Protein AF-A0A4U6BU32-F1 (afdb_monomer_lite)

pLDDT: mean 94.87, std 6.91, range [62.97, 98.81]

Organism: NCBI:txid211460

Radius of gyration: 16.05 Å; chains: 1; bounding box: 39×27×49 Å

Sequence (154 aa):
MRLGGFAHAVGSAEANTFDASLQVVLPKFLADNYGWWNFLNPHTYVGGMFNTGGRTSSVRAGLLWQIPFTERFFGEIFFGGAYHDGSKVGDATHNALGSRALFNVGGSIGYRFTPQWSVLVTFDHLSNGKEVFGTGFDRNVGINNYGAQVSYAF

Foldseek 3Di:
DKWKKKQKQPPDLQGPWMWIKDKDWADFPDDQDPDPCSLVGWIKMWIWIHIPVPAKIKTWIWTKGWADPDPFKIKIKTKTKMFIPFACCDDSRTFNQQDRIWIKIWMWIKTHPDPFKIKIWIWIKTHNCCPPPVNVGPGTSIMIITIMMMGGDD

InterPro domains:
  IPR018550 Lipid A 3-O-deacylase-related [PF09411] (70-152)

Secondary structure (DSSP, 8-state):
-EEEEEE-STTSTT-S-EEEEEEEEEEESS---SSGGGGGSPEEEEEEEEETTSS--EEEEEEEEEEESSSSEEEEEEEEEEEE-S-SS--SSS---SSSEEEEEEEEEEEESSSSEEEEEEEEEEE--HHHH----S----EEEEEEEEEE--

Structure (mmCIF, N/CA/C/O backbone):
data_AF-A0A4U6BU32-F1
#
_entry.id   AF-A0A4U6BU32-F1
#
loop_
_atom_site.group_PDB
_atom_site.id
_atom_site.type_symbol
_atom_site.label_atom_id
_atom_site.label_alt_id
_atom_site.label_comp_id
_atom_site.label_asym_id
_atom_site.label_entity_id
_atom_site.label_seq_id
_atom_site.pdbx_PDB_ins_code
_atom_site.Cartn_x
_atom_site.Cartn_y
_atom_site.Cartn_z
_atom_site.occupancy
_atom_site.B_iso_or_equiv
_atom_site.auth_seq_id
_atom_site.auth_comp_id
_atom_site.auth_asym_id
_atom_site.auth_atom_id
_atom_site.pdbx_PDB_model_num
ATOM 1 N N . MET A 1 1 ? -13.566 -6.211 6.002 1.00 96.50 1 MET A N 1
ATOM 2 C CA . MET A 1 1 ? -13.523 -5.899 4.553 1.00 96.50 1 MET A CA 1
ATOM 3 C C . MET A 1 1 ? -13.303 -4.406 4.374 1.00 96.50 1 MET A C 1
ATOM 5 O O . MET A 1 1 ? -13.770 -3.643 5.209 1.00 96.50 1 MET A O 1
ATOM 9 N N . ARG A 1 2 ? -12.593 -3.994 3.323 1.00 97.88 2 ARG A N 1
ATOM 10 C CA . ARG A 1 2 ? -12.322 -2.597 2.982 1.00 97.88 2 ARG A CA 1
ATOM 11 C C . ARG A 1 2 ? -12.531 -2.352 1.497 1.00 97.88 2 ARG A C 1
ATOM 13 O O . ARG A 1 2 ? -12.166 -3.197 0.680 1.00 97.88 2 ARG A O 1
ATOM 20 N N . LEU A 1 3 ? -13.096 -1.196 1.188 1.00 98.69 3 LEU A N 1
ATOM 21 C CA . LEU A 1 3 ? -13.333 -0.697 -0.161 1.00 98.69 3 LEU A CA 1
ATOM 22 C C . LEU A 1 3 ? -12.843 0.741 -0.236 1.00 98.69 3 LEU A C 1
ATOM 24 O O . LEU A 1 3 ? -13.068 1.502 0.706 1.00 98.69 3 LEU A O 1
ATOM 28 N N . GLY A 1 4 ? -12.211 1.132 -1.336 1.00 98.44 4 GLY A N 1
ATOM 29 C CA . GLY A 1 4 ? -11.704 2.491 -1.455 1.00 98.44 4 GLY A CA 1
ATOM 30 C C . GLY A 1 4 ? -11.358 2.941 -2.859 1.00 98.44 4 GLY A C 1
ATOM 31 O O . GLY A 1 4 ? -11.446 2.183 -3.823 1.00 98.44 4 GLY A O 1
ATOM 32 N N . GLY A 1 5 ? -10.974 4.212 -2.932 1.00 98.75 5 GLY A N 1
ATOM 33 C CA . GLY A 1 5 ? -10.548 4.896 -4.145 1.00 98.75 5 GLY A CA 1
ATOM 34 C C . GLY A 1 5 ? -9.223 5.615 -3.916 1.00 98.75 5 GLY A C 1
ATOM 35 O O . GLY A 1 5 ? -9.026 6.222 -2.859 1.00 98.75 5 GLY A O 1
ATOM 36 N N . PHE A 1 6 ? -8.320 5.534 -4.892 1.00 98.81 6 PHE A N 1
ATOM 37 C CA . PHE A 1 6 ? -6.967 6.084 -4.795 1.00 98.81 6 PHE A CA 1
ATOM 38 C C . PHE A 1 6 ? -6.610 6.902 -6.032 1.00 98.81 6 PHE A C 1
ATOM 40 O O . PHE A 1 6 ? -6.907 6.495 -7.150 1.00 98.81 6 PHE A O 1
ATOM 47 N N . ALA A 1 7 ? -5.942 8.037 -5.831 1.00 98.75 7 ALA A N 1
ATOM 48 C CA . ALA A 1 7 ? -5.168 8.692 -6.873 1.00 98.75 7 ALA A CA 1
ATOM 49 C C . ALA A 1 7 ? -3.946 7.820 -7.179 1.00 98.75 7 ALA A C 1
ATOM 51 O O . ALA A 1 7 ? -3.146 7.535 -6.280 1.00 98.75 7 ALA A O 1
ATOM 52 N N . HIS A 1 8 ? -3.841 7.387 -8.432 1.00 98.69 8 HIS A N 1
ATOM 53 C CA . HIS A 1 8 ? -2.866 6.398 -8.862 1.00 98.69 8 HIS A CA 1
ATOM 54 C C . HIS A 1 8 ? -1.518 7.036 -9.208 1.00 98.69 8 HIS A C 1
ATOM 56 O O . HIS A 1 8 ? -1.471 8.078 -9.868 1.00 98.69 8 HIS A O 1
ATOM 62 N N . ALA A 1 9 ? -0.434 6.378 -8.792 1.00 98.25 9 ALA A N 1
ATOM 63 C CA . ALA A 1 9 ? 0.943 6.638 -9.214 1.00 98.25 9 ALA A CA 1
ATOM 64 C C . ALA A 1 9 ? 1.333 8.131 -9.245 1.00 98.25 9 ALA A C 1
ATOM 66 O O . ALA A 1 9 ? 1.963 8.622 -10.190 1.00 98.25 9 ALA A O 1
ATOM 67 N N . VAL A 1 10 ? 0.943 8.867 -8.204 1.00 98.19 10 VAL A N 1
ATOM 68 C CA . VAL A 1 10 ? 1.100 10.320 -8.105 1.00 98.19 10 VAL A CA 1
ATOM 69 C C . VAL A 1 10 ? 2.569 10.708 -8.284 1.00 98.19 10 VAL A C 1
ATOM 71 O O . VAL A 1 10 ? 3.452 10.199 -7.594 1.00 98.19 10 VAL A O 1
ATOM 74 N N . GLY A 1 11 ? 2.817 11.628 -9.221 1.00 96.88 11 GLY A N 1
ATOM 75 C CA . GLY A 1 11 ? 4.158 12.122 -9.544 1.00 96.88 11 GLY A CA 1
ATOM 76 C C . GLY A 1 11 ? 4.949 11.265 -10.540 1.00 96.88 11 GLY A C 1
ATOM 77 O O . GLY A 1 11 ? 6.158 11.443 -10.647 1.00 96.88 11 GLY A O 1
ATOM 78 N N . SER A 1 12 ? 4.300 10.349 -11.265 1.00 96.94 12 SER A N 1
ATOM 79 C CA . SER A 1 12 ? 4.954 9.458 -12.235 1.00 96.94 12 SER A CA 1
ATOM 80 C C . SER A 1 12 ? 4.222 9.399 -13.585 1.00 96.94 12 SER A C 1
ATOM 82 O O . SER A 1 12 ? 3.229 10.100 -13.785 1.00 96.94 12 SER A O 1
ATOM 84 N N . ALA A 1 13 ? 4.703 8.570 -14.519 1.00 96.69 13 ALA A N 1
ATOM 85 C CA . ALA A 1 13 ? 4.132 8.450 -15.866 1.00 96.69 13 ALA A CA 1
ATOM 86 C C . ALA A 1 13 ? 2.692 7.900 -15.870 1.00 96.69 13 ALA A C 1
ATOM 88 O O . ALA A 1 13 ? 1.942 8.146 -16.811 1.00 96.69 13 ALA A O 1
ATOM 89 N N . GLU A 1 14 ? 2.298 7.189 -14.809 1.00 98.06 14 GLU A N 1
ATOM 90 C CA . GLU A 1 14 ? 0.961 6.598 -14.655 1.00 98.06 14 GLU A CA 1
ATOM 91 C C . GLU A 1 14 ? -0.046 7.520 -13.932 1.00 98.06 14 GLU A C 1
ATOM 93 O O . GLU A 1 14 ? -1.201 7.141 -13.721 1.00 98.06 14 GLU A O 1
ATOM 98 N N . ALA A 1 15 ? 0.365 8.741 -13.568 1.00 97.75 15 ALA A N 1
ATOM 99 C CA . ALA A 1 15 ? -0.476 9.711 -12.866 1.00 97.75 15 ALA A CA 1
ATOM 100 C C . ALA A 1 15 ? -1.739 10.124 -13.659 1.00 97.75 15 ALA A C 1
ATOM 102 O O . ALA A 1 15 ? -1.887 9.849 -14.850 1.00 97.75 15 ALA A O 1
ATOM 103 N N . ASN A 1 16 ? -2.646 10.850 -12.992 1.00 97.25 16 ASN A N 1
ATOM 104 C CA . ASN A 1 16 ? -3.947 11.300 -13.524 1.00 97.25 16 ASN A CA 1
ATOM 105 C C . ASN A 1 16 ? -4.931 10.163 -13.841 1.00 97.25 16 ASN A C 1
ATOM 107 O O . ASN A 1 16 ? -5.820 10.307 -14.680 1.00 97.25 16 ASN A O 1
ATOM 111 N N . THR A 1 17 ? -4.793 9.039 -13.144 1.00 98.06 17 THR A N 1
ATOM 112 C CA . THR A 1 17 ? -5.765 7.945 -13.145 1.00 98.06 17 THR A CA 1
ATOM 113 C C . THR A 1 17 ? -6.149 7.589 -11.709 1.00 98.06 17 THR A C 1
ATOM 115 O O . THR A 1 17 ? -5.580 8.124 -10.751 1.00 98.06 17 THR A O 1
ATOM 118 N N . PHE A 1 18 ? -7.148 6.723 -11.555 1.00 98.56 18 PHE A N 1
ATOM 119 C CA . PHE A 1 18 ? -7.655 6.312 -10.252 1.00 98.56 18 PHE A CA 1
ATOM 120 C C . PHE A 1 18 ? -7.691 4.796 -10.141 1.00 98.56 18 PHE A C 1
ATOM 122 O O . PHE A 1 18 ? -7.914 4.101 -11.133 1.00 98.56 18 PHE A O 1
ATOM 129 N N . ASP A 1 19 ? -7.543 4.304 -8.917 1.00 98.69 19 ASP A N 1
ATOM 130 C CA . ASP A 1 19 ? -7.721 2.894 -8.607 1.00 98.69 19 ASP A CA 1
ATOM 131 C C . ASP A 1 19 ? -8.966 2.668 -7.762 1.00 98.69 19 ASP A C 1
ATOM 133 O O . ASP A 1 19 ? -9.242 3.417 -6.820 1.00 98.69 19 ASP A O 1
ATOM 137 N N . ALA A 1 20 ? -9.660 1.570 -8.045 1.00 98.75 20 ALA A N 1
ATOM 138 C CA . ALA A 1 20 ? -10.587 0.951 -7.112 1.00 98.75 20 ALA A CA 1
ATOM 139 C C . ALA A 1 20 ? -9.830 -0.076 -6.256 1.00 98.75 20 ALA A C 1
ATOM 141 O O . ALA A 1 20 ? -9.129 -0.945 -6.784 1.00 98.75 20 ALA A O 1
ATOM 142 N N . SER A 1 21 ? -9.973 -0.005 -4.931 1.00 98.50 21 SER A N 1
ATOM 143 C CA . SER A 1 21 ? -9.374 -0.969 -4.006 1.00 98.50 21 SER A CA 1
ATOM 144 C C . SER A 1 21 ? -10.422 -1.873 -3.364 1.00 98.50 21 SER A C 1
ATOM 146 O O . SER A 1 21 ? -11.519 -1.449 -2.994 1.00 98.50 21 SER A O 1
ATOM 148 N N . LEU A 1 22 ? -10.039 -3.135 -3.185 1.00 98.44 22 LEU A N 1
ATOM 149 C CA . LEU A 1 22 ? -10.756 -4.111 -2.374 1.00 98.44 22 LEU A CA 1
ATOM 150 C C . LEU A 1 22 ? -9.734 -4.849 -1.513 1.00 98.44 22 LEU A C 1
ATOM 152 O O . LEU A 1 22 ? -8.747 -5.367 -2.034 1.00 98.44 22 LEU A O 1
ATOM 156 N N . GLN A 1 23 ? -9.969 -4.915 -0.206 1.00 98.12 23 GLN A N 1
ATOM 157 C CA . GLN A 1 23 ? -9.089 -5.611 0.730 1.00 98.12 23 GLN A CA 1
ATOM 158 C C . GLN A 1 23 ? -9.897 -6.353 1.797 1.00 98.12 23 GLN A C 1
ATOM 160 O O . GLN A 1 23 ? -10.867 -5.851 2.365 1.00 98.12 23 GLN A O 1
ATOM 165 N N . VAL A 1 24 ? -9.473 -7.567 2.109 1.00 98.06 24 VAL A N 1
ATOM 166 C CA . VAL A 1 24 ? -9.918 -8.328 3.270 1.00 98.06 24 VAL A CA 1
ATOM 167 C C . VAL A 1 24 ? -8.800 -8.272 4.298 1.00 98.06 24 VAL A C 1
ATOM 169 O O . VAL A 1 24 ? -7.652 -8.582 3.992 1.00 98.06 24 VAL A O 1
ATOM 172 N N . VAL A 1 25 ? -9.147 -7.853 5.512 1.00 96.88 25 VAL A N 1
ATOM 173 C CA . VAL A 1 25 ? -8.256 -7.865 6.673 1.00 96.88 25 VAL A CA 1
ATOM 174 C C . VAL A 1 25 ? -8.784 -8.929 7.616 1.00 96.88 25 VAL A C 1
ATOM 176 O O . VAL A 1 25 ? -9.965 -8.907 7.969 1.00 96.88 25 VAL A O 1
ATOM 179 N N . LEU A 1 26 ? -7.927 -9.882 7.951 1.00 93.88 26 LEU A N 1
ATOM 180 C CA . LEU A 1 26 ? -8.256 -11.022 8.792 1.00 93.88 26 LEU A CA 1
ATOM 181 C C . LEU A 1 26 ? -7.997 -10.693 10.269 1.00 93.88 26 LEU A C 1
ATOM 183 O O . LEU A 1 26 ? -7.295 -9.721 10.577 1.00 93.88 26 LEU A O 1
ATOM 187 N N . PRO A 1 27 ? -8.554 -11.483 11.203 1.00 89.44 27 PRO A N 1
ATOM 188 C CA . PRO A 1 27 ? -8.202 -11.389 12.613 1.00 89.44 27 PRO A CA 1
ATOM 189 C C . PRO A 1 27 ? -6.693 -11.535 12.835 1.00 89.44 27 PRO A C 1
ATOM 191 O O . PRO A 1 27 ? -5.960 -12.050 11.987 1.00 89.44 27 PRO A O 1
ATOM 194 N N . LYS A 1 28 ? -6.229 -11.079 13.997 1.00 85.25 28 LYS A N 1
ATOM 195 C CA . LYS A 1 28 ? -4.835 -11.256 14.399 1.00 85.25 28 LYS A CA 1
ATOM 196 C C . LYS A 1 28 ? -4.485 -12.740 14.507 1.00 85.25 28 LYS A C 1
ATOM 198 O O . LYS A 1 28 ? -5.341 -13.558 14.839 1.00 85.25 28 LYS A O 1
ATOM 203 N N . PHE A 1 29 ? -3.219 -13.074 14.260 1.00 74.88 29 PHE A N 1
ATOM 204 C CA . PHE A 1 29 ? -2.738 -14.457 14.349 1.00 74.88 29 PHE A CA 1
ATOM 205 C C . PHE A 1 29 ? -2.831 -15.031 15.758 1.00 74.88 29 PHE A C 1
ATOM 207 O O . PHE A 1 29 ? -3.221 -16.182 15.938 1.00 74.88 29 PHE A O 1
ATOM 214 N N . LEU A 1 30 ? -2.419 -14.238 16.746 1.00 75.38 30 LEU A N 1
ATOM 215 C CA . LEU A 1 30 ? -2.483 -14.624 18.147 1.00 75.38 30 LEU A CA 1
ATOM 216 C C . LEU A 1 30 ? -3.769 -14.067 18.751 1.00 75.38 30 LEU A C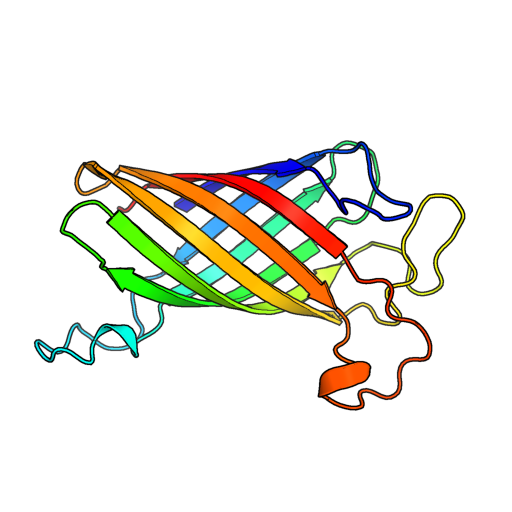 1
ATOM 218 O O . LEU A 1 30 ? -4.161 -12.939 18.433 1.00 75.38 30 LEU A O 1
ATOM 222 N N . ALA A 1 31 ? -4.397 -14.842 19.638 1.00 70.62 31 ALA A N 1
ATOM 223 C CA . ALA A 1 31 ? -5.468 -14.333 20.485 1.00 70.62 31 ALA A CA 1
ATOM 224 C C . ALA A 1 31 ? -4.982 -13.078 21.225 1.00 70.62 31 ALA A C 1
ATOM 226 O O . ALA A 1 31 ? -3.793 -12.955 21.532 1.00 70.62 31 ALA A O 1
ATOM 227 N N . ASP A 1 32 ? -5.888 -12.129 21.467 1.00 68.75 32 ASP A N 1
ATOM 228 C CA . ASP A 1 32 ? -5.523 -10.880 22.125 1.00 68.75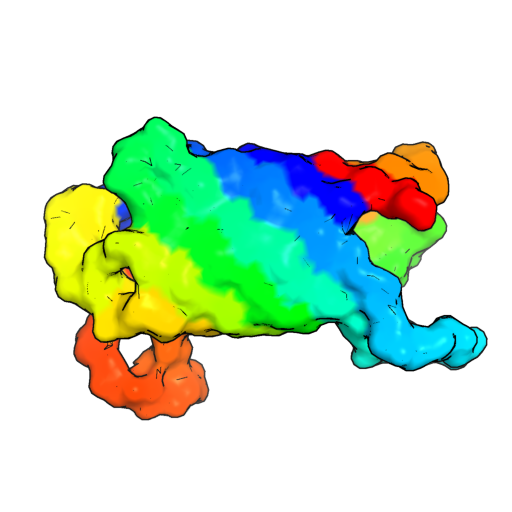 32 ASP A CA 1
ATOM 229 C C . ASP A 1 32 ? -4.890 -11.174 23.492 1.00 68.75 32 ASP A C 1
ATOM 231 O O . ASP A 1 32 ? -5.529 -11.675 24.416 1.00 68.75 32 ASP A O 1
ATOM 235 N N . ASN A 1 33 ? -3.611 -10.831 23.616 1.00 62.97 33 ASN A N 1
ATOM 236 C CA . ASN A 1 33 ? -2.928 -10.801 24.895 1.00 62.97 33 ASN A CA 1
ATOM 237 C C . ASN A 1 33 ? -3.189 -9.417 25.503 1.00 62.97 33 ASN A C 1
ATOM 239 O O . ASN A 1 33 ? -2.917 -8.405 24.857 1.00 62.97 33 ASN A O 1
ATOM 243 N N . TYR A 1 34 ? -3.675 -9.347 26.744 1.00 64.31 34 TYR A N 1
ATOM 244 C CA . TYR A 1 34 ? -4.029 -8.097 27.449 1.00 64.31 34 TYR A CA 1
ATOM 245 C C . TYR A 1 34 ? -2.834 -7.170 27.787 1.00 64.31 34 TYR A C 1
ATOM 247 O O . TYR A 1 34 ? -2.939 -6.295 28.643 1.00 64.31 34 TYR A O 1
ATOM 255 N N . GLY A 1 35 ? -1.678 -7.352 27.145 1.00 73.75 35 GLY A N 1
ATOM 256 C CA . GLY A 1 35 ? -0.496 -6.514 27.325 1.00 73.75 35 GLY A CA 1
ATOM 257 C C . GLY A 1 35 ? -0.493 -5.296 26.400 1.00 73.75 35 GLY A C 1
ATOM 258 O O . GLY A 1 35 ? -1.010 -5.329 25.285 1.00 73.75 35 GLY A O 1
ATOM 259 N N . TRP A 1 36 ? 0.177 -4.227 26.827 1.00 75.12 36 TRP A N 1
ATOM 260 C CA . TRP A 1 36 ? 0.338 -2.993 26.048 1.00 75.12 36 TRP A CA 1
ATOM 261 C C . TRP A 1 36 ? 1.082 -3.182 24.712 1.00 75.12 36 TRP A C 1
ATOM 263 O O . TRP A 1 36 ? 0.977 -2.346 23.823 1.00 75.12 36 TRP A O 1
ATOM 273 N N . TRP A 1 37 ? 1.782 -4.306 24.539 1.00 78.12 37 TRP A N 1
ATOM 274 C CA . TRP A 1 37 ? 2.478 -4.706 23.314 1.00 78.12 37 TRP A CA 1
ATOM 275 C C . TRP A 1 37 ? 1.587 -5.367 22.257 1.00 78.12 37 TRP A C 1
ATOM 277 O O . TRP A 1 37 ? 2.090 -5.798 21.223 1.00 78.12 37 TRP A O 1
ATOM 287 N N . ASN A 1 38 ? 0.275 -5.485 22.483 1.00 81.12 38 ASN A N 1
ATOM 288 C CA . ASN A 1 38 ? -0.633 -6.164 21.550 1.00 81.12 38 ASN A CA 1
ATOM 289 C C . ASN A 1 38 ? -0.665 -5.515 20.148 1.00 81.12 38 ASN A C 1
ATOM 291 O O . ASN A 1 38 ? -1.083 -6.145 19.180 1.00 81.12 38 ASN A O 1
ATOM 295 N N . PHE A 1 39 ? -0.182 -4.276 20.013 1.00 77.75 39 PHE A N 1
ATOM 296 C CA . PHE A 1 39 ? 0.023 -3.642 18.711 1.00 77.75 39 PHE A CA 1
ATOM 297 C C . PHE A 1 39 ? 1.087 -4.344 17.855 1.00 77.75 39 PHE A C 1
ATOM 299 O O . PHE A 1 39 ? 1.077 -4.123 16.655 1.00 77.75 39 PHE A O 1
ATOM 306 N N . LEU A 1 40 ? 1.979 -5.173 18.425 1.00 83.94 40 LEU A N 1
ATOM 307 C CA . LEU A 1 40 ? 2.972 -5.976 17.693 1.00 83.94 40 LEU A CA 1
ATOM 308 C C . LEU A 1 40 ? 2.367 -7.211 17.014 1.00 83.94 40 LEU A C 1
ATOM 310 O O . LEU A 1 40 ? 3.033 -7.812 16.175 1.00 83.94 40 LEU A O 1
ATOM 314 N N . ASN A 1 41 ? 1.137 -7.595 17.369 1.00 89.62 41 ASN A N 1
ATOM 315 C CA . ASN A 1 41 ? 0.417 -8.734 16.804 1.00 89.62 41 ASN A CA 1
ATOM 316 C C . ASN A 1 41 ? -0.328 -8.285 15.532 1.00 89.62 41 ASN A C 1
ATOM 318 O O . ASN A 1 41 ? -1.356 -7.606 15.645 1.00 89.62 41 ASN A O 1
ATOM 322 N N . PRO A 1 42 ? 0.190 -8.595 14.327 1.00 93.69 42 PRO A N 1
ATOM 323 C CA . PRO A 1 42 ? -0.359 -8.048 13.102 1.00 93.69 42 PRO A CA 1
ATOM 324 C C . PRO A 1 42 ? -1.643 -8.760 12.692 1.00 93.69 42 PRO A C 1
ATOM 326 O O . PRO A 1 42 ? -1.856 -9.948 12.946 1.00 93.69 42 PRO A O 1
ATOM 329 N N . HIS A 1 43 ? -2.451 -8.027 11.945 1.00 94.25 43 HIS A N 1
ATOM 330 C CA . HIS A 1 43 ? -3.445 -8.599 11.060 1.00 94.25 43 HIS A CA 1
ATOM 331 C C . HIS A 1 43 ? -2.771 -9.064 9.770 1.00 94.25 43 HIS A C 1
ATOM 333 O O . HIS A 1 43 ? -1.796 -8.463 9.312 1.00 94.25 43 HIS A O 1
ATOM 339 N N . THR A 1 44 ? -3.327 -10.093 9.142 1.00 95.50 44 THR A N 1
ATOM 340 C CA . THR A 1 44 ? -3.048 -10.361 7.729 1.00 95.50 44 THR A CA 1
ATOM 341 C C . THR A 1 44 ? -4.041 -9.634 6.854 1.00 95.50 44 THR A C 1
ATOM 343 O O . THR A 1 44 ? -5.205 -9.455 7.220 1.00 95.50 44 THR A O 1
ATOM 346 N N . TYR A 1 45 ? -3.593 -9.241 5.670 1.00 97.06 45 TYR A N 1
ATOM 347 C CA . TYR A 1 45 ? -4.489 -8.754 4.639 1.00 97.06 45 TYR A CA 1
ATOM 348 C C . TYR A 1 45 ? -4.215 -9.432 3.303 1.00 97.06 45 TYR A C 1
ATOM 350 O O . TYR A 1 45 ? -3.094 -9.841 2.999 1.00 97.06 45 TYR A O 1
ATOM 358 N N . VAL A 1 46 ? -5.261 -9.482 2.488 1.00 98.31 46 VAL A N 1
ATOM 359 C CA . VAL A 1 46 ? -5.207 -9.805 1.065 1.00 98.31 46 VAL A CA 1
ATOM 360 C C . VAL A 1 46 ? -6.129 -8.846 0.328 1.00 98.31 46 VAL A C 1
ATOM 362 O O . VAL A 1 46 ? -7.207 -8.511 0.813 1.00 98.31 46 VAL A O 1
ATOM 365 N N . GLY A 1 47 ? -5.713 -8.352 -0.826 1.00 97.94 47 GLY A N 1
ATOM 366 C CA . GLY A 1 47 ? -6.512 -7.407 -1.586 1.00 97.94 47 GLY A CA 1
ATOM 367 C C . GLY A 1 47 ? -5.920 -7.088 -2.941 1.00 97.94 47 GLY A C 1
ATOM 368 O O . GLY A 1 47 ? -4.962 -7.712 -3.387 1.00 97.94 47 GLY A O 1
ATOM 369 N N . GLY A 1 48 ? -6.489 -6.081 -3.583 1.00 98.06 48 GLY A N 1
ATOM 370 C CA . GLY A 1 48 ? -6.026 -5.583 -4.864 1.00 98.06 48 GLY A CA 1
ATOM 371 C C . GLY A 1 48 ? -6.229 -4.086 -5.017 1.00 98.06 48 GLY A C 1
ATOM 372 O O . GLY A 1 48 ? -6.822 -3.413 -4.164 1.00 98.06 48 GLY A O 1
ATOM 373 N N . MET A 1 49 ? -5.667 -3.575 -6.097 1.00 98.31 49 MET A N 1
ATOM 374 C CA . MET A 1 49 ? -5.789 -2.208 -6.568 1.00 98.31 49 MET A CA 1
ATOM 375 C C . MET A 1 49 ? -5.921 -2.280 -8.077 1.00 98.31 49 MET A C 1
ATOM 377 O O . MET A 1 49 ? -5.019 -2.780 -8.748 1.00 98.31 49 MET A O 1
ATOM 381 N N . PHE A 1 50 ? -7.072 -1.865 -8.580 1.00 98.62 50 PHE A N 1
ATOM 382 C CA . PHE A 1 50 ? -7.449 -2.052 -9.969 1.00 98.62 50 PHE A CA 1
ATOM 383 C C . PHE A 1 50 ? -7.595 -0.684 -10.607 1.00 98.62 50 PHE A C 1
ATOM 385 O O . PHE A 1 50 ? -8.499 0.076 -10.248 1.00 98.62 50 PHE A O 1
ATOM 392 N N . ASN A 1 51 ? -6.684 -0.371 -11.520 1.00 98.62 51 ASN A N 1
ATOM 393 C CA . ASN A 1 51 ? -6.669 0.922 -12.168 1.00 98.62 51 ASN A CA 1
ATOM 394 C C . ASN A 1 51 ? -7.810 1.035 -13.177 1.00 98.62 51 ASN A C 1
ATOM 396 O O . ASN A 1 51 ? -8.015 0.156 -14.014 1.00 98.62 51 ASN A O 1
ATOM 400 N N . THR A 1 52 ? -8.544 2.142 -13.132 1.00 98.19 52 THR A N 1
ATOM 401 C CA . THR A 1 52 ? -9.692 2.372 -14.020 1.00 98.19 52 THR A CA 1
ATOM 402 C C . THR A 1 52 ? -9.310 3.050 -15.337 1.00 98.19 52 THR A C 1
ATOM 404 O O . THR A 1 52 ? -10.152 3.185 -16.219 1.00 98.19 52 THR A O 1
ATOM 407 N N . GLY A 1 53 ? -8.065 3.512 -15.474 1.00 97.50 53 GLY A N 1
ATOM 408 C CA . GLY A 1 53 ? -7.526 4.206 -16.647 1.00 97.50 53 GLY A CA 1
ATOM 409 C C . GLY A 1 53 ? -6.608 3.350 -17.526 1.00 97.50 53 GLY A C 1
ATOM 410 O O . GLY A 1 53 ? -5.928 3.902 -18.388 1.00 97.50 53 GLY A O 1
ATOM 411 N N . GLY A 1 54 ? -6.560 2.030 -17.308 1.00 97.12 54 GLY A N 1
ATOM 412 C CA . GLY A 1 54 ? -5.709 1.107 -18.069 1.00 97.12 54 GLY A CA 1
ATOM 413 C C . GLY A 1 54 ? -4.225 1.145 -17.688 1.00 97.12 54 GLY A C 1
ATOM 414 O O . GLY A 1 54 ? -3.386 0.774 -18.504 1.00 97.12 54 GLY A O 1
ATOM 415 N N . ARG A 1 55 ? -3.906 1.626 -16.480 1.00 98.25 55 ARG A N 1
ATOM 416 C CA . ARG A 1 55 ? -2.564 1.607 -15.876 1.00 98.25 55 ARG A CA 1
ATOM 417 C C . ARG A 1 55 ? -2.364 0.365 -15.011 1.00 98.25 55 ARG A C 1
ATOM 419 O O . ARG A 1 55 ? -3.177 -0.559 -15.037 1.00 98.25 55 ARG A O 1
ATOM 426 N N . THR A 1 56 ? -1.273 0.339 -14.256 1.00 98.69 56 THR A N 1
ATOM 427 C CA . THR A 1 56 ? -0.874 -0.806 -13.444 1.00 98.69 56 THR A CA 1
ATOM 428 C C . THR A 1 56 ? -1.940 -1.174 -12.417 1.00 98.69 56 THR A C 1
ATOM 430 O O . THR A 1 56 ? -2.252 -0.410 -11.506 1.00 98.69 56 THR A O 1
ATOM 433 N N . SER A 1 57 ? -2.427 -2.406 -12.507 1.00 98.81 57 SER A N 1
ATOM 434 C CA . SER A 1 57 ? -3.226 -3.065 -11.482 1.00 98.81 57 SER A CA 1
ATOM 435 C C . SER A 1 57 ? -2.386 -4.086 -10.721 1.00 98.81 57 SER A C 1
ATOM 437 O O . SER A 1 57 ? -1.425 -4.661 -11.239 1.00 98.81 57 SER A O 1
ATOM 439 N N . SER A 1 58 ? -2.737 -4.326 -9.460 1.00 98.75 58 SER A N 1
ATOM 440 C CA . SER A 1 58 ? -1.997 -5.245 -8.596 1.00 98.75 58 SER A CA 1
ATOM 441 C C . SER A 1 58 ? -2.888 -6.012 -7.632 1.00 98.75 58 SER A C 1
ATOM 443 O O . SER A 1 58 ? -3.915 -5.522 -7.162 1.00 98.75 58 SER A O 1
ATOM 445 N N . VAL A 1 59 ? -2.446 -7.220 -7.296 1.00 98.75 59 VAL A N 1
ATOM 446 C CA . VAL A 1 59 ? -2.906 -7.971 -6.126 1.00 98.75 59 VAL A CA 1
ATOM 447 C C . VAL A 1 59 ? -1.817 -7.940 -5.064 1.00 98.75 59 VAL A C 1
ATOM 449 O O . VAL A 1 59 ? -0.632 -7.910 -5.390 1.00 98.75 59 VAL A O 1
ATOM 452 N N . ARG A 1 60 ? -2.209 -7.924 -3.793 1.00 98.19 60 ARG A N 1
ATOM 453 C CA . ARG A 1 60 ? -1.318 -7.695 -2.653 1.00 98.19 60 ARG A CA 1
ATOM 454 C C . ARG A 1 60 ? -1.735 -8.509 -1.443 1.00 98.19 60 ARG A C 1
ATOM 456 O O . ARG A 1 60 ? -2.924 -8.708 -1.194 1.00 98.19 60 ARG A O 1
ATOM 463 N N . ALA A 1 61 ? -0.747 -8.945 -0.679 1.00 98.50 61 ALA A N 1
ATOM 464 C CA . ALA A 1 61 ? -0.951 -9.618 0.590 1.00 98.50 61 ALA A CA 1
ATOM 465 C C . ALA A 1 61 ? 0.210 -9.325 1.536 1.00 98.50 61 ALA A C 1
ATOM 467 O O . ALA A 1 61 ? 1.353 -9.147 1.107 1.00 98.50 61 ALA A O 1
ATOM 468 N N . GLY A 1 62 ? -0.074 -9.297 2.832 1.00 97.75 62 GLY A N 1
ATOM 469 C CA . GLY A 1 62 ? 0.949 -8.996 3.818 1.00 97.75 62 GLY A CA 1
ATOM 470 C C . GLY A 1 62 ? 0.416 -8.852 5.227 1.00 97.75 62 GLY A C 1
ATOM 471 O O . GLY A 1 62 ? -0.650 -9.365 5.577 1.00 97.75 62 GLY A O 1
ATOM 472 N N . LEU A 1 63 ? 1.202 -8.141 6.024 1.00 97.25 63 LEU A N 1
ATOM 473 C CA . LEU A 1 63 ? 0.953 -7.867 7.425 1.00 97.25 63 LEU A CA 1
ATOM 474 C C . LEU A 1 63 ? 0.604 -6.398 7.624 1.00 97.25 63 LEU A C 1
ATOM 476 O O . LEU A 1 63 ? 1.123 -5.518 6.934 1.00 97.25 63 LEU A O 1
ATOM 480 N N . LEU A 1 64 ? -0.275 -6.152 8.585 1.00 96.19 64 LEU A N 1
ATOM 481 C CA . LEU A 1 64 ? -0.738 -4.831 8.970 1.00 96.19 64 LEU A CA 1
ATOM 482 C C . LEU A 1 64 ? -0.757 -4.722 10.492 1.00 96.19 64 LEU A C 1
ATOM 484 O O . LEU A 1 64 ? -1.353 -5.554 11.176 1.00 96.19 64 LEU A O 1
ATOM 488 N N . TRP A 1 65 ? -0.142 -3.669 11.019 1.00 95.25 65 TRP A N 1
ATOM 489 C CA . TRP A 1 65 ? -0.146 -3.352 12.442 1.00 95.25 65 TRP A CA 1
ATOM 490 C C . TRP A 1 65 ? -1.042 -2.147 12.681 1.00 95.25 65 TRP A C 1
ATOM 492 O O . TRP A 1 65 ? -0.834 -1.090 12.087 1.00 95.25 65 TRP A O 1
ATOM 502 N N . GLN A 1 66 ? -2.032 -2.314 13.557 1.00 92.50 66 GLN A N 1
ATOM 503 C CA . GLN A 1 66 ? -2.961 -1.257 13.940 1.00 92.50 66 GLN A CA 1
ATOM 504 C C . GLN A 1 66 ? -2.553 -0.692 15.302 1.00 92.50 66 GLN A C 1
ATOM 506 O O . GLN A 1 66 ? -2.508 -1.412 16.300 1.00 92.50 66 GLN A O 1
ATOM 511 N N . ILE A 1 67 ? -2.282 0.606 15.339 1.00 92.81 67 ILE A N 1
ATOM 512 C CA . ILE A 1 67 ? -1.757 1.321 16.500 1.00 92.81 67 ILE A CA 1
ATOM 513 C C . ILE A 1 67 ? -2.853 2.276 16.987 1.00 92.81 67 ILE A C 1
ATOM 515 O O . ILE A 1 67 ? -3.100 3.297 16.342 1.00 92.81 67 ILE A O 1
ATOM 519 N N . PRO A 1 68 ? -3.569 1.958 18.079 1.00 92.00 68 PRO A N 1
ATOM 520 C CA . PRO A 1 68 ? -4.605 2.843 18.596 1.00 92.00 68 PRO A CA 1
ATOM 521 C C . PRO A 1 68 ? -3.978 4.099 19.215 1.00 92.00 68 PRO A C 1
ATOM 523 O O . PRO A 1 68 ? -3.049 4.006 20.013 1.00 92.00 68 PRO A O 1
ATOM 526 N N . PHE A 1 69 ? -4.511 5.271 18.871 1.00 92.75 69 PHE A N 1
ATOM 527 C CA . PHE A 1 69 ? -4.185 6.538 19.537 1.00 92.75 69 PHE A CA 1
ATOM 528 C C . PHE A 1 69 ? -5.240 6.877 20.592 1.00 92.75 69 PHE A C 1
ATOM 530 O O . PHE A 1 69 ? -4.920 7.353 21.677 1.00 92.75 69 PHE A O 1
ATOM 537 N N . THR A 1 70 ? -6.507 6.612 20.266 1.00 93.12 70 THR A N 1
ATOM 538 C CA . THR A 1 70 ? -7.668 6.719 21.158 1.00 93.12 70 THR A CA 1
ATOM 539 C C . THR A 1 70 ? -8.637 5.569 20.866 1.00 93.12 70 THR A C 1
ATOM 541 O O . THR A 1 70 ? -8.370 4.716 20.021 1.00 93.12 70 THR A O 1
ATOM 544 N N . GLU A 1 71 ? -9.807 5.550 21.509 1.00 90.81 71 GLU A N 1
ATOM 545 C CA . GLU A 1 71 ? -10.866 4.579 21.191 1.00 90.81 71 GLU A CA 1
ATOM 546 C C . GLU A 1 71 ? -11.370 4.683 19.738 1.00 90.81 71 GLU A C 1
ATOM 548 O O . GLU A 1 71 ? -11.857 3.700 19.166 1.00 90.81 71 GLU A O 1
ATOM 553 N N . ARG A 1 72 ? -11.246 5.871 19.124 1.00 95.75 72 ARG A N 1
ATOM 554 C CA . ARG A 1 72 ? -11.740 6.144 17.766 1.00 95.75 72 ARG A CA 1
ATOM 555 C C . ARG A 1 72 ? -10.643 6.357 16.733 1.00 95.75 72 ARG A C 1
ATOM 557 O O . ARG A 1 72 ? -10.846 5.988 15.581 1.00 95.75 72 ARG A O 1
ATOM 564 N N . PHE A 1 73 ? -9.510 6.939 17.11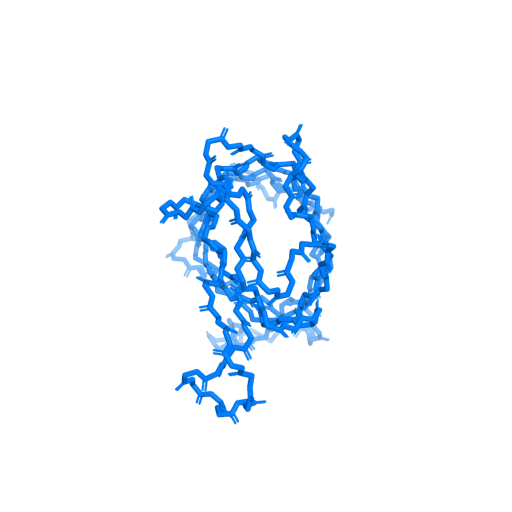4 1.00 97.38 73 PHE A N 1
ATOM 565 C CA . PHE A 1 73 ? -8.405 7.220 16.197 1.00 97.38 73 PHE A CA 1
ATOM 566 C C . PHE A 1 73 ? -7.326 6.148 16.281 1.00 97.38 73 PHE A C 1
ATOM 568 O O . PHE A 1 73 ? -6.919 5.746 17.372 1.00 97.38 73 PHE A O 1
ATOM 575 N N . PHE A 1 74 ? -6.830 5.726 15.124 1.00 96.06 74 PHE A N 1
ATOM 576 C CA . PHE A 1 74 ? -5.751 4.753 15.022 1.00 96.06 74 PHE A CA 1
ATOM 577 C C . PHE A 1 74 ? -4.871 5.034 13.804 1.00 96.06 74 PHE A C 1
ATOM 579 O O . PHE A 1 74 ? -5.317 5.620 12.818 1.00 96.06 74 PHE A O 1
ATOM 586 N N . GLY A 1 75 ? -3.617 4.609 13.883 1.00 97.19 75 GLY A N 1
ATOM 587 C CA . GLY A 1 75 ? -2.703 4.534 12.754 1.00 97.19 75 GLY A CA 1
ATOM 588 C C . GLY A 1 75 ? -2.543 3.097 12.283 1.00 97.19 75 GLY A C 1
ATOM 589 O O . GLY A 1 75 ? -2.737 2.153 13.050 1.00 97.19 75 GLY A O 1
ATOM 590 N N . GLU A 1 76 ? -2.155 2.931 11.027 1.00 97.19 76 GLU A N 1
ATOM 591 C CA . GLU A 1 76 ? -1.746 1.646 10.479 1.00 97.19 76 GLU A CA 1
ATOM 592 C C . GLU A 1 76 ? -0.429 1.783 9.743 1.00 97.19 76 GLU A C 1
ATOM 594 O O . GLU A 1 76 ? -0.204 2.767 9.040 1.00 97.19 76 GLU A O 1
ATOM 599 N N . ILE A 1 77 ? 0.398 0.755 9.860 1.00 98.00 77 ILE A N 1
ATOM 600 C CA . ILE A 1 77 ? 1.496 0.502 8.935 1.00 98.00 77 ILE A CA 1
ATOM 601 C C . ILE A 1 77 ? 1.315 -0.890 8.354 1.00 98.00 77 ILE A C 1
ATOM 603 O O . ILE A 1 77 ? 0.825 -1.797 9.035 1.00 98.00 77 ILE A O 1
ATOM 607 N N . PHE A 1 78 ? 1.704 -1.069 7.101 1.00 97.88 78 PHE A N 1
ATOM 608 C CA . PHE A 1 78 ? 1.646 -2.370 6.455 1.00 97.88 78 PHE A CA 1
ATOM 609 C C . PHE A 1 78 ? 2.889 -2.640 5.623 1.00 97.88 78 PHE A C 1
ATOM 611 O O . PHE A 1 78 ? 3.513 -1.732 5.072 1.00 97.88 78 PHE A O 1
ATOM 618 N N . PHE A 1 79 ? 3.230 -3.921 5.557 1.00 97.81 79 PHE A N 1
ATOM 619 C CA . PHE A 1 79 ? 4.333 -4.449 4.772 1.00 97.81 79 PHE A CA 1
ATOM 620 C C . PHE A 1 79 ? 3.915 -5.790 4.171 1.00 97.81 79 PHE A C 1
ATOM 622 O O . PHE A 1 79 ? 3.347 -6.644 4.855 1.00 97.81 79 PHE A O 1
ATOM 629 N N . GLY A 1 80 ? 4.200 -5.992 2.893 1.00 97.81 80 GLY A N 1
ATOM 630 C CA . GLY A 1 80 ? 3.817 -7.197 2.179 1.00 97.81 80 GLY A CA 1
ATOM 631 C C . GLY A 1 80 ? 4.449 -7.303 0.803 1.00 97.81 80 GLY A C 1
ATOM 632 O O . GLY A 1 80 ? 5.398 -6.594 0.468 1.00 97.81 80 GLY A O 1
ATOM 633 N N . GLY A 1 81 ? 3.888 -8.203 0.007 1.00 98.44 81 GLY A N 1
ATOM 634 C CA . GLY A 1 81 ? 4.221 -8.373 -1.398 1.00 98.44 81 GLY A CA 1
ATOM 635 C C . GLY A 1 81 ? 3.039 -8.015 -2.289 1.00 98.44 81 GLY A C 1
ATOM 636 O O . GLY A 1 81 ? 1.877 -8.151 -1.898 1.00 98.44 81 GLY A O 1
ATOM 637 N N . ALA A 1 82 ? 3.346 -7.596 -3.509 1.00 98.69 82 ALA A N 1
ATOM 638 C CA . ALA A 1 82 ? 2.381 -7.374 -4.568 1.00 98.69 82 ALA A CA 1
ATOM 639 C C . ALA A 1 82 ? 2.831 -8.038 -5.868 1.00 98.69 82 ALA A C 1
ATOM 641 O O . ALA A 1 82 ? 4.026 -8.161 -6.137 1.00 98.69 82 ALA A O 1
ATOM 642 N N . TYR A 1 83 ? 1.862 -8.427 -6.688 1.00 98.75 83 TYR A N 1
ATOM 643 C CA . TYR A 1 83 ? 2.063 -8.881 -8.057 1.00 98.75 83 TYR A CA 1
ATOM 644 C C . TYR A 1 83 ? 1.218 -8.018 -8.992 1.00 98.75 83 TYR A C 1
ATOM 646 O O . TYR A 1 83 ? 0.039 -7.798 -8.707 1.00 98.75 83 TYR A O 1
ATOM 654 N N . HIS A 1 84 ? 1.805 -7.517 -10.080 1.00 98.75 84 HIS A N 1
ATOM 655 C CA . HIS A 1 84 ? 1.159 -6.519 -10.937 1.00 98.75 84 HIS A CA 1
ATOM 656 C C . HIS A 1 84 ? 1.282 -6.810 -12.439 1.00 98.75 84 HIS A C 1
ATOM 658 O O . HIS A 1 84 ? 2.189 -7.511 -12.906 1.00 98.75 84 HIS A O 1
ATOM 664 N N . ASP A 1 85 ? 0.386 -6.205 -13.214 1.00 98.56 85 ASP A N 1
ATOM 665 C CA . ASP A 1 85 ? 0.337 -6.298 -14.679 1.00 98.56 85 ASP A CA 1
ATOM 666 C C . ASP A 1 85 ? 1.056 -5.142 -15.414 1.00 98.56 85 ASP A C 1
ATOM 668 O O . ASP A 1 85 ? 1.391 -5.290 -16.588 1.00 98.56 85 ASP A O 1
ATOM 672 N N . GLY A 1 86 ? 1.446 -4.081 -14.698 1.00 98.00 86 GLY A N 1
ATOM 673 C CA . GLY A 1 86 ? 2.225 -2.925 -15.183 1.00 98.00 86 GLY A CA 1
ATOM 674 C C . GLY A 1 86 ? 3.559 -3.200 -15.895 1.00 98.00 86 GLY A C 1
ATOM 675 O O . GLY A 1 86 ? 4.042 -4.329 -15.968 1.00 98.00 86 GLY A O 1
ATOM 676 N N . SER A 1 87 ? 4.219 -2.166 -16.419 1.00 98.00 87 SER A N 1
ATOM 677 C CA . SER A 1 87 ? 5.450 -2.353 -17.203 1.00 98.00 87 SER A CA 1
ATOM 678 C C . SER A 1 87 ? 6.687 -2.627 -16.336 1.00 98.00 87 SER A C 1
ATOM 680 O O . SER A 1 87 ? 6.929 -1.986 -15.319 1.00 98.00 87 SER A O 1
ATOM 682 N N . LYS A 1 88 ? 7.542 -3.565 -16.765 1.00 97.44 88 LYS A N 1
ATOM 683 C CA . LYS A 1 88 ? 8.860 -3.780 -16.131 1.00 97.44 88 LYS A CA 1
ATOM 684 C C . LYS A 1 88 ? 9.915 -2.791 -16.624 1.00 97.44 88 LYS A C 1
ATOM 686 O O . LYS A 1 88 ? 10.831 -2.451 -15.883 1.00 97.44 88 LYS A O 1
ATOM 691 N N . VAL A 1 89 ? 9.804 -2.359 -17.877 1.00 97.19 89 VAL A N 1
ATOM 692 C CA . VAL A 1 89 ? 10.798 -1.502 -18.545 1.00 97.19 89 VAL A CA 1
ATOM 693 C C . VAL A 1 89 ? 10.362 -0.039 -18.616 1.00 97.19 89 VAL A C 1
ATOM 695 O O . VAL A 1 89 ? 11.219 0.831 -18.735 1.00 97.19 89 VAL A O 1
ATOM 698 N N . GLY A 1 90 ? 9.061 0.217 -18.463 1.00 97.31 90 GLY A N 1
ATOM 699 C CA . GLY A 1 90 ? 8.439 1.531 -18.589 1.00 97.31 90 GLY A CA 1
ATOM 700 C C . GLY A 1 90 ? 8.206 1.953 -20.038 1.00 97.31 90 GLY A C 1
ATOM 701 O O . GLY A 1 90 ? 8.788 1.397 -20.969 1.00 97.31 90 GLY A O 1
ATOM 702 N N . ASP A 1 91 ? 7.332 2.936 -20.213 1.00 96.12 91 ASP A N 1
ATOM 703 C CA . ASP A 1 91 ? 7.092 3.653 -21.466 1.00 96.12 91 ASP A CA 1
ATOM 704 C C . ASP A 1 91 ? 6.573 5.071 -21.156 1.00 96.12 91 ASP A C 1
ATOM 706 O O . ASP A 1 91 ? 6.621 5.516 -20.011 1.00 96.12 91 ASP A O 1
ATOM 710 N N . ALA A 1 92 ? 6.092 5.806 -22.162 1.00 96.50 92 ALA A N 1
ATOM 711 C CA . ALA A 1 92 ? 5.572 7.166 -21.979 1.00 96.50 92 ALA A CA 1
ATOM 712 C C . ALA A 1 92 ? 4.386 7.257 -20.999 1.00 96.50 92 ALA A C 1
ATOM 714 O O . ALA A 1 92 ? 4.038 8.345 -20.550 1.00 96.50 92 ALA A O 1
ATOM 715 N N . THR A 1 93 ? 3.747 6.129 -20.702 1.00 97.00 93 THR A N 1
ATOM 716 C CA . THR A 1 93 ? 2.513 6.041 -19.932 1.00 97.00 93 THR A CA 1
ATOM 717 C C . THR A 1 93 ? 2.537 4.977 -18.833 1.00 97.00 93 THR A C 1
ATOM 719 O O . THR A 1 93 ? 1.538 4.836 -18.136 1.00 97.00 93 THR A O 1
ATOM 722 N N . HIS A 1 94 ? 3.644 4.241 -18.681 1.00 98.38 94 HIS A N 1
ATOM 723 C CA . HIS A 1 94 ? 3.859 3.238 -17.638 1.00 98.38 94 HIS A CA 1
ATOM 724 C C . HIS A 1 94 ? 5.202 3.426 -16.944 1.00 98.38 94 HIS A C 1
ATOM 726 O O . HIS A 1 94 ? 6.233 3.664 -17.577 1.00 98.38 94 HIS A O 1
ATOM 732 N N . ASN A 1 95 ? 5.209 3.217 -15.636 1.00 98.25 95 ASN A N 1
ATOM 733 C CA . ASN A 1 95 ? 6.397 3.228 -14.811 1.00 98.25 95 ASN A CA 1
ATOM 734 C C . ASN A 1 95 ? 7.275 2.011 -15.114 1.00 98.25 95 ASN A C 1
ATOM 736 O O . ASN A 1 95 ? 6.801 0.927 -15.449 1.00 98.25 95 ASN A O 1
ATOM 740 N N . ALA A 1 96 ? 8.589 2.185 -14.978 1.00 97.75 96 ALA A N 1
ATOM 741 C CA . ALA A 1 96 ? 9.549 1.095 -15.100 1.00 97.75 96 ALA A CA 1
ATOM 742 C C . ALA A 1 96 ? 9.714 0.389 -13.746 1.00 97.75 96 ALA A C 1
ATOM 744 O O . ALA A 1 96 ? 10.520 0.813 -12.913 1.00 97.75 96 ALA A O 1
ATOM 745 N N . LEU A 1 97 ? 8.937 -0.672 -13.515 1.00 98.19 97 LEU A N 1
ATOM 746 C CA . LEU A 1 97 ? 8.855 -1.350 -12.212 1.00 98.19 97 LEU A CA 1
ATOM 747 C C . LEU A 1 97 ? 9.928 -2.429 -11.997 1.00 98.19 97 LEU A C 1
ATOM 749 O O . LEU A 1 97 ? 10.106 -2.910 -10.882 1.00 98.19 97 LEU A O 1
ATOM 753 N N . GLY A 1 98 ? 10.675 -2.804 -13.037 1.00 97.69 98 GLY A N 1
ATOM 754 C CA . GLY A 1 98 ? 11.821 -3.721 -12.979 1.00 97.69 98 GLY A CA 1
ATOM 755 C C . GLY A 1 98 ? 11.469 -5.206 -12.823 1.00 97.69 98 GLY A C 1
ATOM 756 O O . GLY A 1 98 ? 12.065 -6.053 -13.488 1.00 97.69 98 GLY A O 1
ATOM 757 N N . SER A 1 99 ? 10.466 -5.542 -12.019 1.00 97.25 99 SER A N 1
ATOM 758 C CA . SER A 1 99 ? 10.022 -6.913 -11.736 1.00 97.25 99 SER A CA 1
ATOM 759 C C . SER A 1 99 ? 8.497 -7.015 -11.799 1.00 97.25 99 SER A C 1
ATOM 761 O O . SER A 1 99 ? 7.829 -6.015 -12.002 1.00 97.25 99 SER A O 1
ATOM 763 N N . ARG A 1 100 ? 7.942 -8.234 -11.704 1.00 97.50 100 ARG A N 1
ATOM 764 C CA . ARG A 1 100 ? 6.485 -8.460 -11.556 1.00 97.50 100 ARG A CA 1
ATOM 765 C C . ARG A 1 100 ? 6.042 -8.506 -10.097 1.00 97.50 100 ARG A C 1
ATOM 767 O O . ARG A 1 100 ? 4.911 -8.152 -9.784 1.00 97.50 100 ARG A O 1
ATOM 774 N N . ALA A 1 101 ? 6.926 -9.006 -9.238 1.00 98.12 101 ALA A N 1
ATOM 775 C CA . ALA A 1 101 ? 6.733 -9.058 -7.802 1.00 98.12 101 ALA A CA 1
ATOM 776 C C . ALA A 1 101 ? 7.426 -7.850 -7.167 1.00 98.12 101 ALA A C 1
ATOM 778 O O . ALA A 1 101 ? 8.614 -7.628 -7.416 1.00 98.12 101 ALA A O 1
ATOM 779 N N . LEU A 1 102 ? 6.681 -7.091 -6.372 1.00 98.56 102 LEU A N 1
ATOM 780 C CA . LEU A 1 102 ? 7.129 -5.880 -5.688 1.00 98.56 102 LEU A CA 1
ATOM 781 C C . LEU A 1 102 ? 6.872 -6.009 -4.186 1.00 98.56 102 LEU A C 1
ATOM 783 O O . LEU A 1 102 ? 6.013 -6.779 -3.756 1.00 98.56 102 LEU A O 1
ATOM 787 N N . PHE A 1 103 ? 7.581 -5.223 -3.389 1.00 98.38 103 PHE A N 1
ATOM 788 C CA . PHE A 1 103 ? 7.182 -4.946 -2.017 1.00 98.38 103 PHE A CA 1
ATOM 789 C C . PHE A 1 103 ? 5.990 -3.996 -2.014 1.00 98.38 103 PHE A C 1
ATOM 791 O O . PHE A 1 103 ? 5.935 -3.069 -2.823 1.00 98.38 103 PHE A O 1
ATOM 798 N N . ASN A 1 104 ? 5.063 -4.215 -1.085 1.00 98.38 104 ASN A N 1
ATOM 799 C CA . ASN A 1 104 ? 3.984 -3.289 -0.776 1.00 98.38 104 ASN A CA 1
ATOM 800 C C . ASN A 1 104 ? 4.164 -2.740 0.632 1.00 98.38 104 ASN A C 1
ATOM 802 O O . ASN A 1 104 ? 4.180 -3.501 1.598 1.00 98.38 104 ASN A O 1
ATOM 806 N N . VAL A 1 105 ? 4.313 -1.424 0.733 1.00 98.19 105 VAL A N 1
ATOM 807 C CA . VAL A 1 105 ? 4.565 -0.719 1.989 1.00 98.19 105 VAL A CA 1
ATOM 808 C C . VAL A 1 105 ? 3.697 0.514 2.051 1.00 98.19 105 VAL A C 1
ATOM 810 O O . VAL A 1 105 ? 3.498 1.190 1.050 1.00 98.19 105 VAL A O 1
ATOM 813 N N . GLY A 1 106 ? 3.210 0.847 3.233 1.00 98.25 106 GLY A N 1
ATOM 814 C CA . GLY A 1 106 ? 2.494 2.093 3.406 1.00 98.25 106 GLY A CA 1
ATOM 815 C C . GLY A 1 106 ? 1.940 2.252 4.801 1.00 98.25 106 GLY A C 1
ATOM 816 O O . GLY A 1 106 ? 2.304 1.530 5.735 1.00 98.25 106 GLY A O 1
ATOM 817 N N . GLY A 1 107 ? 1.051 3.224 4.929 1.00 98.56 107 GLY A N 1
ATOM 818 C CA . GLY A 1 107 ? 0.409 3.520 6.191 1.00 98.56 107 GLY A CA 1
ATOM 819 C C . GLY A 1 107 ? -0.893 4.275 6.020 1.00 98.56 107 GLY A C 1
ATOM 820 O O . GLY A 1 107 ? -1.163 4.875 4.979 1.00 98.56 107 GLY A O 1
ATOM 821 N N . SER A 1 108 ? -1.708 4.221 7.066 1.00 98.62 108 SER A N 1
ATOM 822 C CA . SER A 1 108 ? -3.014 4.867 7.094 1.00 98.62 108 SER A CA 1
ATOM 823 C C . SER A 1 108 ? -3.253 5.592 8.407 1.00 98.62 108 SER A C 1
ATOM 825 O O . SER A 1 108 ? -2.734 5.202 9.451 1.00 98.62 108 SER A O 1
ATOM 827 N N . ILE A 1 109 ? -4.108 6.608 8.359 1.00 98.62 109 ILE A N 1
ATOM 828 C CA . ILE A 1 109 ? -4.756 7.178 9.540 1.00 98.62 109 ILE A CA 1
ATOM 829 C C . ILE A 1 109 ? -6.239 6.851 9.438 1.00 98.62 109 ILE A C 1
ATOM 831 O O . ILE A 1 109 ? -6.863 7.111 8.408 1.00 98.62 109 ILE A O 1
ATOM 835 N N . GLY A 1 110 ? -6.790 6.268 10.498 1.00 98.19 110 GLY A N 1
ATOM 836 C CA . GLY A 1 110 ? -8.165 5.802 10.551 1.00 98.19 110 GLY A CA 1
ATOM 837 C C . GLY A 1 110 ? -8.995 6.454 11.650 1.00 98.19 110 GLY A C 1
ATOM 838 O O . GLY A 1 110 ? -8.495 6.802 12.723 1.00 98.19 110 GLY A O 1
ATOM 839 N N . TYR A 1 111 ? -10.293 6.578 11.377 1.00 98.31 111 TYR A N 1
ATOM 840 C CA . TYR A 1 111 ? -11.311 7.001 12.331 1.00 98.31 111 TYR A CA 1
ATOM 841 C C . TYR A 1 111 ? -12.452 5.988 12.378 1.00 98.31 111 TYR A C 1
ATOM 843 O O . TYR A 1 111 ? -13.043 5.656 11.350 1.00 98.31 111 TYR A O 1
ATOM 851 N N . ARG A 1 112 ? -12.777 5.521 13.582 1.00 97.88 112 ARG A N 1
ATOM 852 C CA . ARG A 1 112 ? -13.859 4.579 13.865 1.00 97.88 112 ARG A CA 1
ATOM 853 C C . ARG A 1 112 ? -15.136 5.334 14.247 1.00 97.88 112 ARG A C 1
ATOM 855 O O . ARG A 1 112 ? -15.183 5.987 15.289 1.00 97.88 112 ARG A O 1
ATOM 862 N N . PHE A 1 113 ? -16.177 5.214 13.424 1.00 95.31 113 PHE A N 1
ATOM 863 C CA . PHE A 1 113 ? -17.501 5.790 13.701 1.00 95.31 113 PHE A CA 1
ATOM 864 C C . PHE A 1 113 ? -18.303 4.920 14.670 1.00 95.31 113 PHE A C 1
ATOM 866 O O . PHE A 1 113 ? -18.973 5.428 15.563 1.00 95.31 113 PHE A O 1
ATOM 873 N N . THR A 1 114 ? -18.229 3.603 14.474 1.00 95.69 114 THR A N 1
ATOM 874 C CA . THR A 1 114 ? -18.894 2.564 15.274 1.00 95.69 114 THR A CA 1
ATOM 875 C C . THR A 1 114 ? -17.929 1.390 15.446 1.00 95.69 114 THR A C 1
ATOM 877 O O . THR A 1 114 ? -16.942 1.336 14.713 1.00 95.69 114 THR A O 1
ATOM 880 N N . PRO A 1 115 ? -18.172 0.424 16.349 1.00 92.50 115 PRO A N 1
ATOM 881 C CA . PRO A 1 115 ? -17.297 -0.744 16.486 1.00 92.50 115 PRO A CA 1
ATOM 882 C C . PRO A 1 115 ? -17.001 -1.473 15.161 1.00 92.50 115 PRO A C 1
ATOM 884 O O . PRO A 1 115 ? -15.910 -2.012 14.993 1.00 92.50 115 PRO A O 1
ATOM 887 N N . GLN A 1 116 ? -17.935 -1.427 14.207 1.00 95.94 116 GLN A N 1
ATOM 888 C CA . GLN A 1 116 ? -17.853 -2.092 12.911 1.00 95.94 116 GLN A CA 1
ATOM 889 C C . GLN A 1 116 ? -17.334 -1.187 11.789 1.00 95.94 116 GLN A C 1
ATOM 891 O O . GLN A 1 116 ? -16.633 -1.670 10.903 1.00 95.94 116 GLN A O 1
ATOM 896 N N . TRP A 1 117 ? -17.671 0.107 11.795 1.00 98.06 117 TRP A N 1
ATOM 897 C CA . TRP A 1 117 ? -17.393 1.013 10.675 1.00 98.06 117 TRP A CA 1
ATOM 898 C C . TRP A 1 117 ? -16.267 1.999 10.967 1.00 98.06 117 TRP A C 1
ATOM 900 O O . TRP A 1 117 ? -16.332 2.771 11.930 1.00 98.06 117 TRP A O 1
ATOM 910 N N . SER A 1 118 ? -15.307 2.063 10.045 1.00 98.38 118 SER A N 1
ATOM 911 C CA . SER A 1 118 ? -14.214 3.038 10.058 1.00 98.38 118 SER A CA 1
ATOM 912 C C . SER A 1 118 ? -13.961 3.621 8.668 1.00 98.38 118 SER A C 1
ATOM 914 O O . SER A 1 118 ? -14.230 2.970 7.661 1.00 98.38 118 SER A O 1
ATOM 916 N N . VAL A 1 119 ? -13.380 4.817 8.608 1.00 98.50 119 VAL A N 1
ATOM 917 C CA . VAL A 1 119 ? -12.738 5.368 7.401 1.00 98.50 119 VAL A CA 1
ATOM 918 C C . VAL A 1 119 ? -11.240 5.464 7.603 1.00 98.50 119 VAL A C 1
ATOM 920 O O . VAL A 1 119 ? -10.778 5.603 8.734 1.00 98.50 119 VAL A O 1
ATOM 923 N N . LEU A 1 120 ? -10.495 5.397 6.507 1.00 9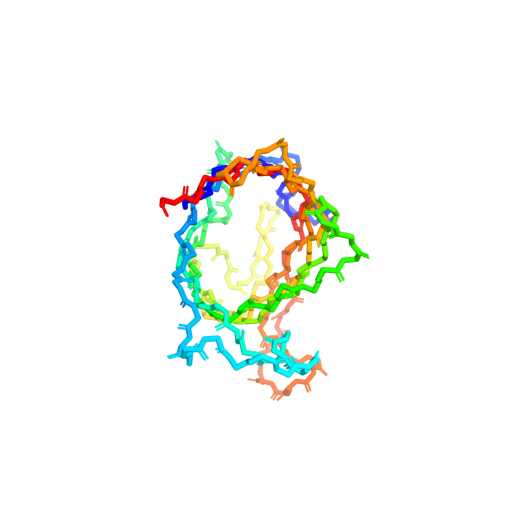8.69 120 LEU A N 1
ATOM 924 C CA . LEU A 1 120 ? -9.046 5.501 6.489 1.00 98.69 120 LEU A CA 1
ATOM 925 C C . LEU A 1 120 ? -8.611 6.420 5.356 1.00 98.69 120 LEU A C 1
ATOM 927 O O . LEU A 1 120 ? -9.179 6.353 4.270 1.00 98.69 120 LEU A O 1
ATOM 931 N N . VAL A 1 121 ? -7.583 7.225 5.602 1.00 98.69 121 VAL A N 1
ATOM 932 C CA . VAL A 1 121 ? -6.778 7.869 4.560 1.00 98.69 121 VAL A CA 1
ATOM 933 C C . VAL A 1 121 ? -5.447 7.135 4.508 1.00 98.69 121 VAL A C 1
ATOM 935 O O . VAL A 1 121 ? -4.845 6.896 5.554 1.00 98.69 121 VAL A O 1
ATOM 938 N N . THR A 1 122 ? -5.005 6.757 3.313 1.00 98.75 122 THR A N 1
ATOM 939 C CA . THR A 1 122 ? -3.912 5.802 3.111 1.00 98.75 122 THR A CA 1
ATOM 940 C C . THR A 1 122 ? -2.898 6.333 2.105 1.00 98.75 122 THR A C 1
ATOM 942 O O . THR A 1 122 ? -3.273 6.817 1.037 1.00 98.75 122 THR A O 1
ATOM 945 N N . PHE A 1 123 ? -1.618 6.167 2.435 1.00 98.75 123 PHE A N 1
ATOM 946 C CA . PHE A 1 123 ? -0.510 6.164 1.487 1.00 98.75 123 PHE A CA 1
ATOM 947 C C . PHE A 1 123 ? -0.071 4.717 1.239 1.00 98.75 123 PHE A C 1
ATOM 949 O O . PHE A 1 123 ? 0.135 3.960 2.189 1.00 98.75 123 PHE A O 1
ATOM 956 N N . ASP A 1 124 ? 0.072 4.345 -0.028 1.00 98.38 124 ASP A N 1
ATOM 957 C CA . ASP A 1 124 ? 0.481 3.017 -0.477 1.00 98.38 124 ASP A CA 1
ATOM 958 C C . ASP A 1 124 ? 1.619 3.141 -1.495 1.00 98.38 124 ASP A C 1
ATOM 960 O O . ASP A 1 124 ? 1.561 3.959 -2.412 1.00 98.38 124 ASP A O 1
ATOM 964 N N . HIS A 1 125 ? 2.658 2.335 -1.312 1.00 98.31 125 HIS A N 1
ATOM 965 C CA . HIS A 1 125 ? 3.857 2.340 -2.128 1.00 98.31 125 HIS A CA 1
ATOM 966 C C . HIS A 1 125 ? 4.180 0.935 -2.638 1.00 98.31 125 HIS A C 1
ATOM 968 O O . HIS A 1 125 ? 4.212 -0.029 -1.864 1.00 98.31 125 HIS A O 1
ATOM 974 N N . LEU A 1 126 ? 4.469 0.831 -3.938 1.00 98.50 126 LEU A N 1
ATOM 975 C CA . LEU A 1 126 ? 5.018 -0.367 -4.571 1.00 98.50 126 LEU A CA 1
ATOM 976 C C . LEU A 1 126 ? 6.419 -0.097 -5.107 1.00 98.50 126 LEU A C 1
ATOM 978 O O . LEU A 1 126 ? 6.644 0.896 -5.796 1.00 98.50 126 LEU A O 1
ATOM 982 N N . SER A 1 127 ? 7.347 -1.007 -4.829 1.00 97.12 127 SER A N 1
ATOM 983 C CA . SER A 1 127 ? 8.743 -0.896 -5.260 1.00 97.12 127 SER A CA 1
ATOM 984 C C . SER A 1 127 ? 9.405 -2.266 -5.282 1.00 97.12 127 SER A C 1
ATOM 986 O O . SER A 1 127 ? 9.075 -3.138 -4.481 1.00 97.12 127 SER A O 1
ATOM 988 N N . ASN A 1 128 ? 10.363 -2.479 -6.182 1.00 96.81 128 ASN A N 1
ATOM 989 C CA . ASN A 1 128 ? 11.129 -3.730 -6.208 1.00 96.81 128 ASN A CA 1
ATOM 990 C C . ASN A 1 128 ? 12.266 -3.764 -5.175 1.00 96.81 128 ASN A C 1
ATOM 992 O O . ASN A 1 128 ? 13.018 -4.737 -5.109 1.00 96.81 128 ASN A O 1
ATOM 996 N N . GLY A 1 129 ? 12.395 -2.708 -4.367 1.00 94.12 129 GLY A N 1
ATOM 997 C CA . GLY A 1 129 ? 13.313 -2.655 -3.240 1.00 94.12 129 GLY A CA 1
ATOM 998 C C . GLY A 1 129 ? 14.789 -2.588 -3.620 1.00 94.12 129 GLY A C 1
ATOM 999 O O . GLY A 1 129 ? 15.619 -2.854 -2.755 1.00 94.12 129 GLY A O 1
ATOM 1000 N N . LYS A 1 130 ? 15.137 -2.248 -4.869 1.00 92.12 130 LYS A N 1
ATOM 1001 C CA . LYS A 1 130 ? 16.530 -2.160 -5.337 1.00 92.12 130 LYS A CA 1
ATOM 1002 C C . LYS A 1 130 ? 17.418 -1.357 -4.385 1.00 92.12 130 LYS A C 1
ATOM 1004 O O . LYS A 1 130 ? 18.505 -1.809 -4.043 1.00 92.12 130 LYS A O 1
ATOM 1009 N N . GLU A 1 131 ? 16.958 -0.192 -3.950 1.00 87.75 131 GLU A N 1
ATOM 1010 C CA . GLU A 1 131 ? 17.739 0.759 -3.157 1.00 87.75 131 GLU A CA 1
ATOM 1011 C C . GLU A 1 131 ? 17.944 0.295 -1.708 1.00 87.75 131 GLU A C 1
ATOM 1013 O O . GLU A 1 131 ? 18.956 0.621 -1.097 1.00 87.75 131 GLU A O 1
ATOM 1018 N N . VAL A 1 132 ? 16.994 -0.469 -1.160 1.00 89.56 132 VAL A N 1
ATOM 1019 C CA . VAL A 1 132 ? 16.982 -0.874 0.257 1.00 89.56 132 VAL A CA 1
ATOM 1020 C C . VAL A 1 132 ? 17.517 -2.294 0.450 1.00 89.56 132 VAL A C 1
ATOM 1022 O O . VAL A 1 132 ? 18.241 -2.560 1.403 1.00 89.56 132 VAL A O 1
ATOM 1025 N N . PHE A 1 133 ? 17.174 -3.208 -0.457 1.00 90.25 133 PHE A N 1
ATOM 1026 C CA . PHE A 1 133 ? 17.467 -4.639 -0.348 1.00 90.25 133 PHE A CA 1
ATOM 1027 C C . PHE A 1 133 ? 18.442 -5.146 -1.416 1.00 90.25 133 PHE A C 1
ATOM 1029 O O . PHE A 1 133 ? 18.756 -6.334 -1.429 1.00 90.25 133 PHE A O 1
ATOM 1036 N N . GLY A 1 134 ? 18.916 -4.286 -2.325 1.00 89.75 134 GLY A N 1
ATOM 1037 C CA . GLY A 1 134 ? 19.911 -4.667 -3.329 1.00 89.75 134 GLY A CA 1
ATOM 1038 C C . GLY A 1 134 ? 19.427 -5.755 -4.291 1.00 89.75 134 GLY A C 1
ATOM 1039 O O . GLY A 1 134 ? 20.220 -6.587 -4.719 1.00 89.75 134 GLY A O 1
ATOM 1040 N N . THR A 1 135 ? 18.137 -5.765 -4.642 1.00 89.00 135 THR A N 1
ATOM 1041 C CA . THR A 1 135 ? 17.476 -6.847 -5.406 1.00 89.00 135 THR A CA 1
ATOM 1042 C C . THR A 1 135 ? 17.998 -7.066 -6.835 1.00 89.00 135 THR A C 1
ATOM 1044 O O . THR A 1 135 ? 17.549 -7.985 -7.514 1.00 89.00 135 THR A O 1
ATOM 1047 N N . GLY A 1 136 ? 18.954 -6.257 -7.304 1.00 89.56 136 GLY A N 1
ATOM 1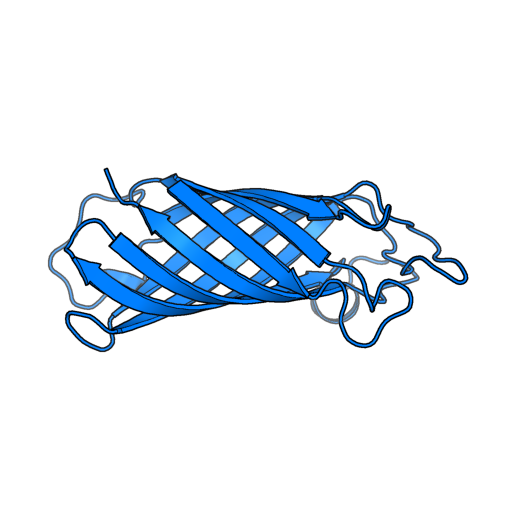048 C CA . GLY A 1 136 ? 19.645 -6.449 -8.582 1.00 89.56 136 GLY A CA 1
ATOM 1049 C C . GLY A 1 136 ? 18.863 -6.011 -9.824 1.00 89.56 136 GLY A C 1
ATOM 1050 O O . GLY A 1 136 ? 19.357 -6.185 -10.932 1.00 89.56 136 GLY A O 1
ATOM 1051 N N . PHE A 1 137 ? 17.668 -5.430 -9.677 1.00 91.69 137 PHE A N 1
ATOM 1052 C CA . PHE A 1 137 ? 16.901 -4.909 -10.814 1.00 91.69 137 PHE A CA 1
ATOM 1053 C C . PHE A 1 137 ? 17.461 -3.574 -11.326 1.00 91.69 137 PHE A C 1
ATOM 1055 O O . PHE A 1 137 ? 17.920 -2.727 -10.562 1.00 91.69 137 PHE A O 1
ATOM 1062 N N . ASP A 1 138 ? 17.383 -3.330 -12.634 1.00 88.12 138 ASP A N 1
ATOM 1063 C CA . ASP A 1 138 ? 17.975 -2.136 -13.260 1.00 88.12 138 ASP A CA 1
ATOM 1064 C C . ASP A 1 138 ? 17.102 -0.875 -13.191 1.00 88.12 138 ASP A C 1
ATOM 1066 O O . ASP A 1 138 ? 17.596 0.243 -13.377 1.00 88.12 138 ASP A O 1
ATOM 1070 N N . ARG A 1 139 ? 15.807 -1.035 -12.919 1.00 92.62 139 ARG A N 1
ATOM 1071 C CA . ARG A 1 139 ? 14.797 0.032 -12.923 1.00 92.62 139 ARG A CA 1
ATOM 1072 C C . ARG A 1 139 ? 13.888 -0.113 -11.717 1.00 92.62 139 ARG A C 1
ATOM 1074 O O . ARG A 1 139 ? 13.569 -1.241 -11.370 1.00 92.62 139 ARG A O 1
ATOM 1081 N N . ASN A 1 140 ? 13.480 0.998 -11.111 1.00 96.38 140 ASN A N 1
ATOM 1082 C CA . ASN A 1 140 ? 12.531 1.015 -10.0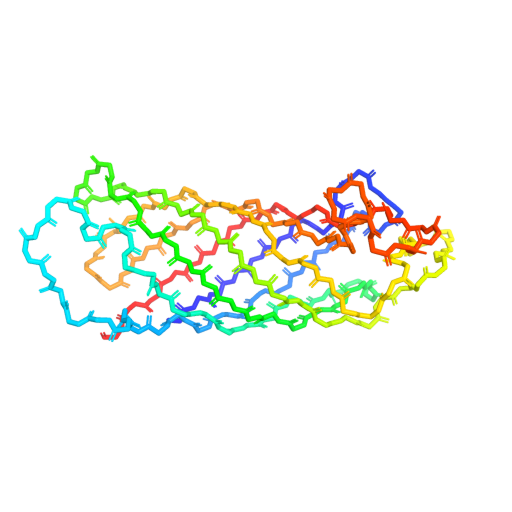00 1.00 96.38 140 ASN A CA 1
ATOM 1083 C C . ASN A 1 140 ? 11.888 2.405 -9.854 1.00 96.38 140 ASN A C 1
ATOM 1085 O O . ASN A 1 140 ? 12.226 3.165 -8.955 1.00 96.38 140 ASN A O 1
ATOM 1089 N N . VAL A 1 141 ? 10.991 2.775 -10.770 1.00 96.88 141 VAL A N 1
ATOM 1090 C CA . VAL A 1 141 ? 10.237 4.039 -10.624 1.00 96.88 141 VAL A CA 1
ATOM 1091 C C . VAL A 1 141 ? 9.264 3.958 -9.440 1.00 96.88 141 VAL A C 1
ATOM 1093 O O . VAL A 1 141 ? 8.999 4.959 -8.780 1.00 96.88 141 VAL A O 1
ATOM 1096 N N . GLY A 1 142 ? 8.770 2.751 -9.152 1.00 97.19 142 GLY A N 1
ATOM 1097 C CA . GLY A 1 142 ? 7.770 2.498 -8.123 1.00 97.19 142 GLY A CA 1
ATOM 1098 C C . GLY A 1 142 ? 6.393 3.072 -8.463 1.00 97.19 142 GLY A C 1
ATOM 1099 O O . GLY A 1 142 ? 6.166 3.613 -9.546 1.00 97.19 142 GLY A O 1
ATOM 1100 N N . ILE A 1 143 ? 5.451 2.920 -7.536 1.00 98.50 143 ILE A N 1
ATOM 1101 C CA . ILE A 1 143 ? 4.104 3.502 -7.606 1.00 98.50 143 ILE A CA 1
ATOM 1102 C C . ILE A 1 143 ? 3.774 4.084 -6.235 1.00 98.50 143 ILE A C 1
ATOM 1104 O O . ILE A 1 143 ? 3.957 3.406 -5.229 1.00 98.50 143 ILE A O 1
ATOM 1108 N N . ASN A 1 144 ? 3.277 5.322 -6.210 1.00 98.62 144 ASN A N 1
ATOM 1109 C CA . ASN A 1 144 ? 2.795 6.010 -5.013 1.00 98.62 144 ASN A CA 1
ATOM 1110 C C . ASN A 1 144 ? 1.305 6.301 -5.158 1.00 98.62 144 ASN A C 1
ATOM 1112 O O . ASN A 1 144 ? 0.918 7.086 -6.024 1.00 98.62 144 ASN A O 1
ATOM 1116 N N . ASN A 1 145 ? 0.480 5.715 -4.301 1.00 98.69 145 ASN A N 1
ATOM 1117 C CA . ASN A 1 145 ? -0.961 5.918 -4.309 1.00 98.69 145 ASN A CA 1
ATOM 1118 C C . ASN A 1 145 ? -1.406 6.613 -3.029 1.00 98.69 145 ASN A C 1
ATOM 1120 O O . ASN A 1 145 ? -0.914 6.324 -1.937 1.00 98.69 145 ASN A O 1
ATOM 1124 N N . TYR A 1 146 ? -2.383 7.502 -3.171 1.00 98.75 146 TYR A N 1
ATOM 1125 C CA . TYR A 1 146 ? -2.991 8.221 -2.055 1.00 98.75 146 TYR A CA 1
ATOM 1126 C C . TYR A 1 146 ? -4.498 8.117 -2.171 1.00 98.75 146 TYR A C 1
ATOM 1128 O O . TYR A 1 146 ? -5.057 8.402 -3.227 1.00 98.75 146 TYR A O 1
ATOM 1136 N N . GLY A 1 147 ? -5.173 7.709 -1.108 1.00 98.56 147 GLY A N 1
ATOM 1137 C CA . GLY A 1 147 ? -6.600 7.451 -1.207 1.00 98.56 147 GLY A CA 1
ATOM 1138 C C . GLY A 1 147 ? -7.304 7.348 0.120 1.00 98.56 147 GLY A C 1
ATOM 1139 O O . GLY A 1 147 ? -6.715 7.542 1.184 1.00 98.56 147 GLY A O 1
ATOM 1140 N N . ALA A 1 148 ? -8.589 7.034 0.028 1.00 98.56 148 ALA A N 1
ATOM 1141 C CA . ALA A 1 148 ? -9.437 6.809 1.177 1.00 98.56 148 ALA A CA 1
ATOM 1142 C C . ALA A 1 148 ? -10.196 5.492 1.043 1.00 98.56 148 ALA A C 1
ATOM 1144 O O . ALA A 1 148 ? -10.520 5.042 -0.059 1.00 98.56 148 ALA A O 1
ATOM 1145 N N . GLN A 1 149 ? -10.480 4.875 2.184 1.00 98.31 149 GLN A N 1
ATOM 1146 C CA . GLN A 1 149 ? -11.157 3.589 2.265 1.00 98.31 149 GLN A CA 1
ATOM 1147 C C . GLN A 1 149 ? -12.219 3.614 3.358 1.00 98.31 149 GLN A C 1
ATOM 1149 O O . GLN A 1 149 ? -12.029 4.229 4.406 1.00 98.31 149 GLN A O 1
ATOM 1154 N N . VAL A 1 150 ? -13.308 2.886 3.140 1.00 98.56 150 VAL A N 1
ATOM 1155 C CA . VAL A 1 150 ? -14.271 2.514 4.177 1.00 98.56 150 VAL A CA 1
ATOM 1156 C C . VAL A 1 150 ? -13.987 1.075 4.586 1.00 98.56 150 VAL A C 1
ATOM 1158 O O . VAL A 1 150 ? -13.782 0.205 3.740 1.00 98.56 150 VAL A O 1
ATOM 1161 N N . SER A 1 151 ? -13.976 0.822 5.890 1.00 98.19 151 SER A N 1
ATOM 1162 C CA . SER A 1 151 ? -13.748 -0.487 6.491 1.00 98.19 151 SER A CA 1
ATOM 1163 C C . SER A 1 151 ? -14.973 -0.931 7.273 1.00 98.19 151 SER A C 1
ATOM 1165 O O . SER A 1 151 ? -15.516 -0.162 8.063 1.00 98.19 151 SER A O 1
ATOM 1167 N N . TYR A 1 152 ? -15.335 -2.198 7.097 1.00 97.38 152 TYR A N 1
ATOM 1168 C CA . TYR A 1 152 ? -16.333 -2.907 7.885 1.00 97.38 152 TYR A CA 1
ATOM 1169 C C . TYR A 1 152 ? -15.699 -4.115 8.585 1.00 97.38 152 TYR A C 1
ATOM 1171 O O . TYR A 1 152 ? -15.080 -4.960 7.924 1.00 97.38 152 TYR A O 1
ATOM 1179 N N . ALA A 1 153 ? -15.841 -4.191 9.905 1.00 93.94 153 ALA A N 1
ATOM 1180 C CA . ALA A 1 153 ? -15.502 -5.353 10.721 1.00 93.94 153 ALA A CA 1
ATOM 1181 C C . ALA A 1 153 ? -16.767 -6.181 11.001 1.00 93.94 153 ALA A C 1
ATOM 1183 O O . ALA A 1 153 ? -17.814 -5.611 11.311 1.00 93.94 153 ALA A O 1
ATOM 1184 N N . PHE A 1 154 ? -16.652 -7.503 10.843 1.00 88.12 154 PHE A N 1
ATOM 1185 C CA . PHE A 1 154 ? -17.728 -8.472 11.070 1.00 88.12 154 PHE A CA 1
ATOM 1186 C C . PHE A 1 154 ? -17.790 -8.903 12.532 1.00 88.12 154 PHE A C 1
ATOM 1188 O O . PHE A 1 154 ? -16.705 -8.982 13.153 1.00 88.12 154 PHE A O 1
#